Protein AF-0000000078877578 (afdb_homodimer)

Radius of gyration: 15.34 Å; Cα contacts (8 Å, |Δi|>4): 74; chains: 2; bounding box: 42×38×33 Å

Secondary structure (DSSP, 8-state):
---HHHHHHHHHHHHHH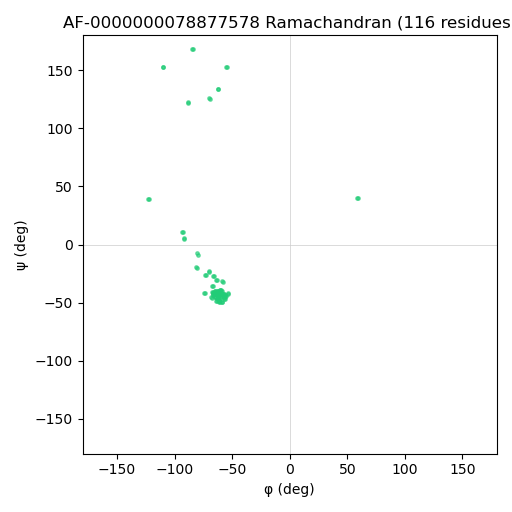HHHHHHHHHHHHTT--GGGGTT--HHHHHHHHHHHHHHHHHH-/---HHHHHHHHHHHHHHHHHHHHHHHHHHTT--GGGGTT--HHHHHHHHHHHHHHHHHH-

Structure (mmCIF, N/CA/C/O backbone):
data_AF-0000000078877578-model_v1
#
loop_
_entity.id
_entity.type
_entity.pdbx_description
1 polymer 'BHLH domain-containing protein'
#
loop_
_atom_site.group_PDB
_atom_site.id
_atom_site.type_symbol
_atom_site.label_atom_id
_atom_site.label_alt_id
_atom_site.label_comp_id
_atom_site.label_asym_id
_atom_site.label_entity_id
_atom_site.label_seq_id
_atom_site.pdbx_PDB_ins_code
_atom_site.Cartn_x
_atom_site.Cartn_y
_atom_site.Cartn_z
_atom_site.occupancy
_atom_site.B_iso_or_equiv
_atom_site.auth_seq_id
_atom_site.auth_comp_id
_atom_site.auth_asym_id
_atom_site.auth_atom_id
_atom_site.pdbx_PDB_model_num
ATOM 1 N N . GLN A 1 1 ? 16.422 16.375 15.914 1 72.44 1 GLN A N 1
ATOM 2 C CA . GLN A 1 1 ? 15.828 16 14.641 1 72.44 1 GLN A CA 1
ATOM 3 C C . GLN A 1 1 ? 16.188 14.578 14.25 1 72.44 1 GLN A C 1
ATOM 5 O O . GLN A 1 1 ? 17.328 14.141 14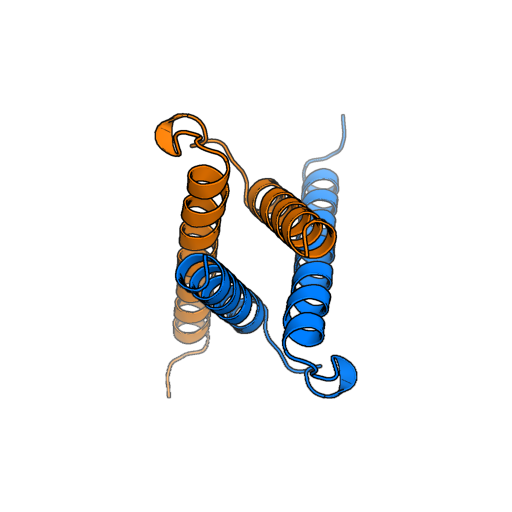.445 1 72.44 1 GLN A O 1
ATOM 10 N N . TRP A 1 2 ? 15.258 13.703 13.945 1 81.44 2 TRP A N 1
ATOM 11 C CA . TRP A 1 2 ? 15.617 12.32 13.633 1 81.44 2 TRP A CA 1
ATOM 12 C C . TRP A 1 2 ? 16.5 12.258 12.391 1 81.44 2 TRP A C 1
ATOM 14 O O . TRP A 1 2 ? 16.344 13.062 11.469 1 81.44 2 TRP A O 1
ATOM 24 N N . SER A 1 3 ? 17.531 11.492 12.516 1 92.5 3 SER A N 1
ATOM 25 C CA . SER A 1 3 ? 18.375 11.281 11.344 1 92.5 3 SER A CA 1
ATOM 26 C C . SER A 1 3 ? 17.562 10.75 10.164 1 92.5 3 SER A C 1
ATOM 28 O O . SER A 1 3 ? 16.516 10.148 10.352 1 92.5 3 SER A O 1
ATOM 30 N N . LYS A 1 4 ? 18 11.008 8.914 1 93.06 4 LYS A N 1
ATOM 31 C CA . LYS A 1 4 ? 17.312 10.594 7.691 1 93.06 4 LYS A CA 1
ATOM 32 C C . LYS A 1 4 ? 17.031 9.094 7.699 1 93.06 4 LYS A C 1
ATOM 34 O O . LYS A 1 4 ? 15.906 8.672 7.426 1 93.06 4 LYS A O 1
ATOM 39 N N . PRO A 1 5 ? 18 8.328 8.133 1 93.31 5 PRO A N 1
ATOM 40 C CA . PRO A 1 5 ? 17.766 6.883 8.164 1 93.31 5 PRO A CA 1
ATOM 41 C C . PRO A 1 5 ? 16.672 6.48 9.141 1 93.31 5 PRO A C 1
ATOM 43 O O . PRO A 1 5 ? 15.891 5.566 8.859 1 93.31 5 PRO A O 1
ATOM 46 N N . VAL A 1 6 ? 16.609 7.066 10.25 1 94.31 6 VAL A N 1
ATOM 47 C CA . VAL A 1 6 ? 15.617 6.754 11.281 1 94.31 6 VAL A CA 1
ATOM 48 C C . VAL A 1 6 ? 14.227 7.145 10.789 1 94.31 6 VAL A C 1
ATOM 50 O O . VAL A 1 6 ? 13.258 6.402 10.992 1 94.31 6 VAL A O 1
ATOM 53 N N . MET A 1 7 ? 14.047 8.234 10.156 1 93.88 7 MET A N 1
ATOM 54 C CA . MET A 1 7 ? 12.766 8.688 9.617 1 93.88 7 MET A CA 1
ATOM 55 C C . MET A 1 7 ? 12.25 7.719 8.562 1 93.88 7 MET A C 1
ATOM 57 O O . MET A 1 7 ? 11.047 7.426 8.516 1 93.88 7 MET A O 1
ATOM 61 N N . GLU A 1 8 ? 13.164 7.328 7.754 1 94.62 8 GLU A N 1
ATOM 62 C CA . GLU A 1 8 ? 12.789 6.375 6.711 1 94.62 8 GLU A CA 1
ATOM 63 C C . GLU A 1 8 ? 12.312 5.055 7.312 1 94.62 8 GLU A C 1
ATOM 65 O O . GLU A 1 8 ? 11.383 4.434 6.801 1 94.62 8 GLU A O 1
ATOM 70 N N . LYS A 1 9 ? 13.078 4.684 8.344 1 95.56 9 LYS A N 1
ATOM 71 C CA . LYS A 1 9 ? 12.664 3.463 9.031 1 95.56 9 LYS A CA 1
ATOM 72 C C . LYS A 1 9 ? 11.25 3.6 9.586 1 95.56 9 LYS A C 1
ATOM 74 O O . LYS A 1 9 ? 10.445 2.674 9.477 1 95.56 9 LYS A O 1
ATOM 79 N N . ARG A 1 10 ? 10.938 4.637 10.125 1 95.62 10 ARG A N 1
ATOM 80 C CA . ARG A 1 10 ? 9.602 4.879 10.672 1 95.62 10 ARG A CA 1
ATOM 81 C C . ARG A 1 10 ? 8.555 4.898 9.562 1 95.62 10 ARG A C 1
ATOM 83 O O . ARG A 1 10 ? 7.445 4.395 9.742 1 95.62 10 ARG A O 1
ATOM 90 N N . ARG A 1 11 ? 8.859 5.559 8.539 1 96 11 ARG A N 1
ATOM 91 C CA . ARG A 1 11 ? 7.941 5.578 7.406 1 96 11 ARG A CA 1
ATOM 92 C C . ARG A 1 11 ? 7.652 4.168 6.906 1 96 11 ARG A C 1
ATOM 94 O O . ARG A 1 11 ? 6.5 3.824 6.641 1 96 11 ARG A O 1
ATOM 101 N N . ARG A 1 12 ? 8.695 3.367 6.742 1 96.81 12 ARG A N 1
ATOM 102 C CA . ARG A 1 12 ? 8.555 1.985 6.289 1 96.81 12 ARG A CA 1
ATOM 103 C C . ARG A 1 12 ? 7.684 1.182 7.246 1 96.81 12 ARG A C 1
ATOM 105 O O . ARG A 1 12 ? 6.891 0.341 6.816 1 96.81 12 ARG A O 1
ATOM 112 N N . GLU A 1 13 ? 7.879 1.444 8.5 1 97.5 13 GLU A N 1
ATOM 113 C CA . GLU A 1 13 ? 7.066 0.768 9.5 1 97.5 13 GLU A CA 1
ATOM 114 C C . GLU A 1 13 ? 5.59 1.13 9.352 1 97.5 13 GLU A C 1
ATOM 116 O O . GLU A 1 13 ? 4.719 0.264 9.461 1 97.5 13 GLU A O 1
ATOM 121 N N . ARG A 1 14 ? 5.359 2.387 9.203 1 97.19 14 ARG A N 1
ATOM 122 C CA . ARG A 1 14 ? 3.99 2.84 8.984 1 97.19 14 ARG A CA 1
ATOM 123 C C . ARG A 1 14 ? 3.383 2.158 7.758 1 97.19 14 ARG A C 1
ATOM 125 O O . ARG A 1 14 ? 2.246 1.683 7.809 1 97.19 14 ARG A O 1
ATOM 132 N N . ILE A 1 15 ? 4.062 2.072 6.711 1 98 15 ILE A N 1
ATOM 133 C CA . ILE A 1 15 ? 3.623 1.452 5.469 1 98 15 ILE A CA 1
ATOM 134 C C . ILE A 1 15 ? 3.33 -0.028 5.703 1 98 15 ILE A C 1
ATOM 136 O O . ILE A 1 15 ? 2.264 -0.524 5.332 1 98 15 ILE A O 1
ATOM 140 N N . ASN A 1 16 ? 4.301 -0.652 6.367 1 96.94 16 ASN A N 1
ATOM 141 C CA . ASN A 1 16 ? 4.156 -2.082 6.617 1 96.94 16 ASN A CA 1
ATOM 142 C C . ASN A 1 16 ? 2.955 -2.377 7.512 1 96.94 16 ASN A C 1
ATOM 144 O O . ASN A 1 16 ? 2.221 -3.338 7.273 1 96.94 16 ASN A O 1
ATOM 148 N N . ARG A 1 17 ? 2.795 -1.63 8.477 1 97.88 17 ARG A N 1
ATOM 149 C CA . ARG A 1 17 ? 1.658 -1.803 9.375 1 97.88 17 ARG A CA 1
ATOM 150 C C . ARG A 1 17 ? 0.34 -1.63 8.625 1 97.88 17 ARG A C 1
ATOM 152 O O . ARG A 1 17 ? -0.595 -2.41 8.812 1 97.88 17 ARG A O 1
ATOM 159 N N . SER A 1 18 ? 0.254 -0.64 7.883 1 98.62 18 SER A N 1
ATOM 160 C CA . SER A 1 18 ? -0.966 -0.369 7.133 1 98.62 18 SER A CA 1
ATOM 161 C C . SER A 1 18 ? -1.251 -1.476 6.121 1 98.62 18 SER A C 1
ATOM 163 O O . SER A 1 18 ? -2.404 -1.87 5.934 1 98.62 18 SER A O 1
ATOM 165 N N . LEU A 1 19 ? -0.246 -1.974 5.473 1 98.06 19 LEU A N 1
ATOM 166 C CA . LEU A 1 19 ? -0.408 -3.064 4.52 1 98.06 19 LEU A CA 1
ATOM 167 C C . LEU A 1 19 ? -0.934 -4.32 5.211 1 98.06 19 LEU A C 1
ATOM 169 O O . LEU A 1 19 ? -1.805 -5.008 4.676 1 98.06 19 LEU A O 1
ATOM 173 N N . GLU A 1 20 ? -0.382 -4.543 6.34 1 96.88 20 GLU A N 1
ATOM 174 C CA . GLU A 1 20 ? -0.841 -5.695 7.109 1 96.88 20 GLU A CA 1
ATOM 175 C C . GLU A 1 20 ? -2.305 -5.543 7.512 1 96.88 20 GLU A C 1
ATOM 177 O O . GLU A 1 20 ? -3.076 -6.5 7.441 1 96.88 20 GLU A O 1
ATOM 182 N N . GLU A 1 21 ? -2.633 -4.418 7.914 1 97.19 21 GLU A N 1
ATOM 183 C CA . GLU A 1 21 ? -4.016 -4.152 8.297 1 97.19 21 GLU A CA 1
ATOM 184 C C . GLU A 1 21 ? -4.957 -4.289 7.105 1 97.19 21 GLU A C 1
ATOM 186 O O . GLU A 1 21 ? -6.047 -4.855 7.227 1 97.19 21 GLU A O 1
ATOM 191 N N . LEU A 1 22 ? -4.57 -3.779 5.977 1 97.62 22 LEU A N 1
ATOM 192 C CA . LEU A 1 22 ? -5.375 -3.916 4.766 1 97.62 22 LEU A CA 1
ATOM 193 C C . LEU A 1 22 ? -5.605 -5.387 4.43 1 97.62 22 LEU A C 1
ATOM 195 O O . LEU A 1 22 ? -6.727 -5.785 4.102 1 97.62 22 LEU A O 1
ATOM 199 N N . LYS A 1 23 ? -4.535 -6.113 4.527 1 97.06 23 LYS A N 1
ATOM 200 C CA . LYS A 1 23 ? -4.613 -7.547 4.277 1 97.06 23 LYS A CA 1
ATOM 201 C C . LYS A 1 23 ? -5.656 -8.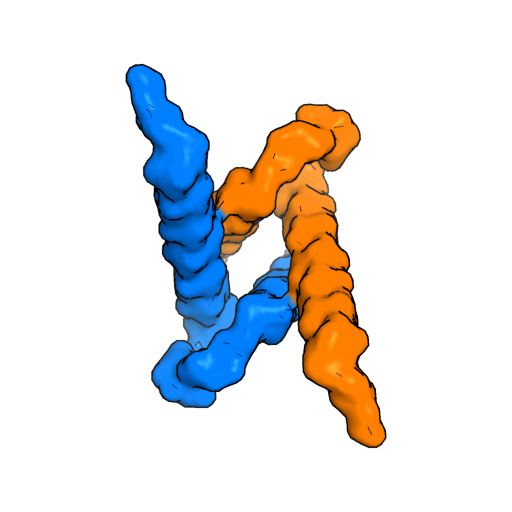211 5.172 1 97.06 23 LYS A C 1
ATOM 203 O O . LYS A 1 23 ? -6.496 -8.977 4.695 1 97.06 23 LYS A O 1
ATOM 208 N N . ARG A 1 24 ? -5.633 -7.848 6.363 1 95.5 24 ARG A N 1
ATOM 209 C CA . ARG A 1 24 ? -6.562 -8.422 7.328 1 95.5 24 ARG A CA 1
ATOM 210 C C . ARG A 1 24 ? -7.996 -8.008 7.023 1 95.5 24 ARG A C 1
ATOM 212 O O . ARG A 1 24 ? -8.906 -8.844 7.012 1 95.5 24 ARG A O 1
ATOM 219 N N . LEU A 1 25 ? -8.242 -6.789 6.75 1 95.31 25 LEU A N 1
ATOM 220 C CA . LEU A 1 25 ? -9.57 -6.238 6.52 1 95.31 25 LEU A CA 1
ATOM 221 C C . LEU A 1 25 ? -10.211 -6.852 5.277 1 95.31 25 LEU A C 1
ATOM 223 O O . LEU A 1 25 ? -11.383 -7.227 5.293 1 95.31 25 LEU A O 1
ATOM 227 N N . VAL A 1 26 ? -9.375 -6.965 4.262 1 95.62 26 VAL A N 1
ATOM 228 C CA . VAL A 1 26 ? -9.891 -7.426 2.979 1 95.62 26 VAL A CA 1
ATOM 229 C C . VAL A 1 26 ? -10.18 -8.922 3.045 1 95.62 26 VAL A C 1
ATOM 231 O O . VAL A 1 26 ? -11.219 -9.383 2.564 1 95.62 26 VAL A O 1
ATOM 234 N N . LEU A 1 27 ? -9.32 -9.617 3.639 1 95.31 27 LEU A N 1
ATOM 235 C CA . LEU A 1 27 ? -9.508 -11.055 3.746 1 95.31 27 LEU A CA 1
ATOM 236 C C . LEU A 1 27 ? -10.695 -11.383 4.645 1 95.31 27 LEU A C 1
ATOM 238 O O . LEU A 1 27 ? -11.484 -12.289 4.34 1 95.31 27 LEU A O 1
ATOM 242 N N . GLU A 1 28 ? -10.766 -10.617 5.711 1 93.31 28 GLU A N 1
ATOM 243 C CA . GLU A 1 28 ? -11.898 -10.805 6.613 1 93.31 28 GLU A CA 1
ATOM 244 C C . GLU A 1 28 ? -13.219 -10.531 5.898 1 93.31 28 GLU A C 1
ATOM 246 O O . GLU A 1 28 ? -14.188 -11.266 6.082 1 93.31 28 GLU A O 1
ATOM 251 N N . ALA A 1 29 ? -13.234 -9.516 5.145 1 91.38 29 ALA A N 1
ATOM 252 C CA . ALA A 1 29 ? -14.445 -9.141 4.422 1 91.38 29 ALA A CA 1
ATOM 253 C C . ALA A 1 29 ? -14.844 -10.227 3.424 1 91.38 29 ALA A C 1
ATOM 255 O O . ALA A 1 29 ? -16.031 -10.406 3.141 1 91.38 29 ALA A O 1
ATOM 256 N N . GLN A 1 30 ? -13.891 -10.906 2.92 1 91.19 30 GLN A N 1
ATOM 257 C CA . GLN A 1 30 ? -14.141 -11.953 1.934 1 91.19 30 GLN A CA 1
ATOM 258 C C . GLN A 1 30 ? -14.312 -13.312 2.604 1 91.19 30 GLN A C 1
ATOM 260 O O . GLN A 1 30 ? -14.375 -14.344 1.928 1 91.19 30 GLN A O 1
ATOM 265 N N . HIS A 1 31 ? -14.32 -13.328 3.889 1 92.62 31 HIS A N 1
ATOM 266 C CA . HIS A 1 31 ? -14.461 -14.547 4.676 1 92.62 31 HIS A CA 1
ATOM 267 C C . HIS A 1 31 ? -13.344 -15.539 4.359 1 92.62 31 HIS A C 1
ATOM 269 O O . HIS A 1 31 ? -13.594 -16.734 4.242 1 92.62 31 HIS A O 1
ATOM 275 N N . ARG A 1 32 ? -12.195 -14.93 4.211 1 91.19 32 ARG A N 1
ATOM 276 C CA . ARG A 1 32 ? -11.008 -15.734 3.961 1 91.19 32 ARG A CA 1
ATOM 277 C C . ARG A 1 32 ? -10.07 -15.711 5.16 1 91.19 32 ARG A C 1
ATOM 279 O O . ARG A 1 32 ? -10.023 -14.727 5.898 1 91.19 32 ARG A O 1
ATOM 286 N N . ASP A 1 33 ? -9.359 -16.781 5.199 1 90.69 33 ASP A N 1
ATOM 287 C CA . ASP A 1 33 ? -8.414 -16.906 6.301 1 90.69 33 ASP A CA 1
ATOM 288 C C . ASP A 1 33 ? -7.066 -16.281 5.938 1 90.69 33 ASP A C 1
ATOM 290 O O . ASP A 1 33 ? -6.414 -16.719 4.984 1 90.69 33 ASP A O 1
ATOM 294 N N . CYS A 1 34 ? -6.648 -15.312 6.727 1 89 34 CYS A N 1
ATOM 295 C CA . CYS A 1 34 ? -5.391 -14.609 6.508 1 89 34 CYS A CA 1
ATOM 296 C C . CYS A 1 34 ? -4.219 -15.586 6.508 1 89 34 CYS A C 1
ATOM 298 O O . CYS A 1 34 ? -3.234 -15.383 5.797 1 89 34 CYS A O 1
ATOM 300 N N . SER A 1 35 ? -4.332 -16.672 7.301 1 89.62 35 SER A N 1
ATOM 301 C CA . SER A 1 35 ? -3.264 -17.656 7.438 1 89.62 35 SER A CA 1
ATOM 302 C C . SER A 1 35 ? -3.016 -18.406 6.129 1 89.62 35 SER A C 1
ATOM 304 O O . SER A 1 35 ? -1.925 -18.922 5.902 1 89.62 35 SER A O 1
ATOM 306 N N . ARG A 1 36 ? -4.105 -18.484 5.309 1 89.25 36 ARG A N 1
ATOM 307 C CA . ARG A 1 36 ? -4.004 -19.156 4.016 1 89.25 36 ARG A CA 1
ATOM 308 C C . ARG A 1 36 ? -3.352 -18.234 2.982 1 89.25 36 ARG A C 1
ATOM 310 O O . ARG A 1 36 ? -2.934 -18.703 1.917 1 89.25 36 ARG A O 1
ATOM 317 N N . TYR A 1 37 ? -3.148 -16.984 3.309 1 90.06 37 TYR A N 1
ATOM 318 C CA . TYR A 1 37 ? -2.664 -15.984 2.363 1 90.06 37 TYR A CA 1
ATOM 319 C C . TYR A 1 37 ? -1.364 -15.352 2.852 1 90.06 37 TYR A C 1
ATOM 321 O O . TYR A 1 37 ? -1.151 -14.148 2.693 1 90.06 37 TYR A O 1
ATOM 329 N N . THR A 1 38 ? -0.543 -16.141 3.406 1 86.94 38 THR A N 1
ATOM 330 C CA . THR A 1 38 ? 0.723 -15.672 3.953 1 86.94 38 THR A CA 1
ATOM 331 C C . THR A 1 38 ? 1.677 -15.266 2.832 1 86.94 38 THR A C 1
ATOM 333 O O . THR A 1 38 ? 2.57 -14.445 3.041 1 86.94 38 THR A O 1
ATOM 336 N N . LYS A 1 39 ? 1.432 -15.828 1.674 1 92.25 39 LYS A N 1
ATOM 337 C CA . LYS A 1 39 ? 2.344 -15.594 0.558 1 92.25 39 LYS A CA 1
ATOM 338 C C . LYS A 1 39 ? 1.886 -14.406 -0.285 1 92.25 39 LYS A C 1
ATOM 340 O O . LYS A 1 39 ? 2.436 -14.156 -1.359 1 92.25 39 LYS A O 1
ATOM 345 N N . LEU A 1 40 ? 0.925 -13.68 0.213 1 93.19 40 LEU A N 1
ATOM 346 C CA . LEU A 1 40 ? 0.485 -12.508 -0.53 1 93.19 40 LEU A CA 1
ATOM 347 C C . LEU A 1 40 ? 1.549 -11.414 -0.5 1 93.19 40 LEU A C 1
ATOM 349 O O . LEU A 1 40 ? 2.047 -11.055 0.57 1 93.19 40 LEU A O 1
ATOM 353 N N . GLU A 1 41 ? 1.844 -11.047 -1.71 1 95.06 41 GLU A N 1
ATOM 354 C CA . GLU A 1 41 ? 2.807 -9.953 -1.825 1 95.06 41 GLU A CA 1
ATOM 355 C C . GLU A 1 41 ? 2.117 -8.594 -1.728 1 95.06 41 GLU A C 1
ATOM 357 O O . GLU A 1 41 ? 0.889 -8.516 -1.778 1 95.06 41 GLU A O 1
ATOM 362 N N . LYS A 1 42 ? 3.043 -7.551 -1.58 1 96.88 42 LYS A N 1
ATOM 363 C CA . LYS A 1 42 ? 2.508 -6.207 -1.404 1 96.88 42 LYS A CA 1
ATOM 364 C C . LYS A 1 42 ? 1.599 -5.82 -2.568 1 96.88 42 LYS A C 1
ATOM 366 O O . LYS A 1 42 ? 0.512 -5.277 -2.359 1 96.88 42 LYS A O 1
ATOM 371 N N . ALA A 1 43 ? 1.997 -6.129 -3.771 1 98 43 ALA A N 1
ATOM 372 C CA . ALA A 1 43 ? 1.202 -5.801 -4.953 1 98 43 ALA A CA 1
ATOM 373 C C . ALA A 1 43 ? -0.148 -6.512 -4.922 1 98 43 ALA A C 1
ATOM 375 O O . ALA A 1 43 ? -1.172 -5.93 -5.285 1 98 43 ALA A O 1
ATOM 376 N N . ASP A 1 44 ? -0.113 -7.707 -4.5 1 97.56 44 ASP A N 1
ATOM 377 C CA . ASP A 1 44 ? -1.348 -8.484 -4.422 1 97.56 44 ASP A CA 1
ATOM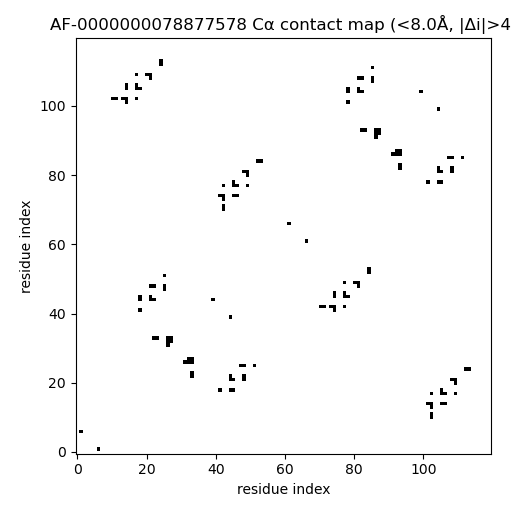 378 C C . ASP A 1 44 ? -2.322 -7.863 -3.424 1 97.56 44 ASP A C 1
ATOM 380 O O . ASP A 1 44 ? -3.514 -7.73 -3.713 1 97.56 44 ASP A O 1
ATOM 384 N N . ILE A 1 45 ? -1.867 -7.539 -2.254 1 97.69 45 ILE A N 1
ATOM 385 C CA . ILE A 1 45 ? -2.686 -6.953 -1.197 1 97.69 45 ILE A CA 1
ATOM 386 C C . ILE A 1 45 ? -3.324 -5.656 -1.697 1 97.69 45 ILE A C 1
ATOM 388 O O . ILE A 1 45 ? -4.523 -5.434 -1.504 1 97.69 45 ILE A O 1
ATOM 392 N N . LEU A 1 46 ? -2.535 -4.922 -2.328 1 98.44 46 LEU A N 1
ATOM 393 C CA . LEU A 1 46 ? -3.016 -3.643 -2.836 1 98.44 46 LEU A CA 1
ATOM 394 C C . LEU A 1 46 ? -4.066 -3.848 -3.92 1 98.44 46 LEU A C 1
ATOM 396 O O . LEU A 1 46 ? -5.098 -3.172 -3.928 1 98.44 46 LEU A O 1
ATOM 400 N N . GLU A 1 47 ? -3.797 -4.758 -4.785 1 98.06 47 GLU A N 1
ATOM 401 C CA . GLU A 1 47 ? -4.742 -5.051 -5.855 1 98.06 47 GLU A CA 1
ATOM 402 C C . GLU A 1 47 ? -6.051 -5.605 -5.301 1 98.06 47 GLU A C 1
ATOM 404 O O . GLU A 1 47 ? -7.133 -5.25 -5.777 1 98.06 47 GLU A O 1
ATOM 409 N N . MET A 1 48 ? -5.977 -6.469 -4.363 1 96.94 48 MET A N 1
ATOM 410 C CA . MET A 1 48 ? -7.164 -7.016 -3.713 1 96.94 48 MET A CA 1
ATOM 411 C C . MET A 1 48 ? -7.965 -5.914 -3.023 1 96.94 48 MET A C 1
ATOM 413 O O . MET A 1 48 ? -9.195 -5.922 -3.051 1 96.94 48 MET A O 1
ATOM 417 N N . THR A 1 49 ? -7.258 -4.973 -2.361 1 98 49 THR A N 1
ATOM 418 C CA . THR A 1 49 ? -7.91 -3.869 -1.667 1 98 49 THR A CA 1
ATOM 419 C C . THR A 1 49 ? -8.68 -2.988 -2.648 1 98 49 THR A C 1
ATOM 421 O O . THR A 1 49 ? -9.812 -2.598 -2.383 1 98 49 THR A O 1
ATOM 424 N N . VAL A 1 50 ? -8.031 -2.707 -3.754 1 98.06 50 VAL A N 1
ATOM 425 C CA . VAL A 1 50 ? -8.68 -1.923 -4.801 1 98.06 50 VAL A CA 1
ATOM 426 C C . VAL A 1 50 ? -9.953 -2.631 -5.262 1 98.06 50 VAL A C 1
ATOM 428 O O . VAL A 1 50 ? -11.016 -2.014 -5.355 1 98.06 50 VAL A O 1
ATOM 431 N N . LYS A 1 51 ? -9.812 -3.904 -5.559 1 96.81 51 LYS A N 1
ATOM 432 C CA . LYS A 1 51 ? -10.961 -4.688 -6.02 1 96.81 51 LYS A CA 1
ATOM 433 C C . LYS A 1 51 ? -12.086 -4.672 -4.988 1 96.81 51 LYS A C 1
ATOM 435 O O . LYS A 1 51 ? -13.258 -4.516 -5.344 1 96.81 51 LYS A O 1
ATOM 440 N N . HIS A 1 52 ? -11.695 -4.828 -3.82 1 96.38 52 HIS A N 1
ATOM 441 C CA . HIS A 1 52 ? -12.672 -4.84 -2.744 1 96.38 52 HIS A CA 1
ATOM 442 C C . HIS A 1 52 ? -13.43 -3.518 -2.672 1 96.38 52 HIS A C 1
ATOM 444 O O . HIS A 1 52 ? -14.664 -3.506 -2.576 1 96.38 52 HIS A O 1
ATOM 450 N N . LEU A 1 53 ? -12.719 -2.438 -2.674 1 95.62 53 LEU A N 1
ATOM 451 C CA . LEU A 1 53 ? -13.32 -1.11 -2.586 1 95.62 53 LEU A CA 1
ATOM 452 C C . LEU A 1 53 ? -14.25 -0.855 -3.766 1 95.62 53 LEU A C 1
ATOM 454 O O . LEU A 1 53 ? -15.312 -0.255 -3.602 1 95.62 53 LEU A O 1
ATOM 458 N N . ARG A 1 54 ? -13.797 -1.332 -4.914 1 94.38 54 ARG A N 1
ATOM 459 C CA . ARG A 1 54 ? -14.641 -1.18 -6.098 1 94.38 54 ARG A CA 1
ATOM 460 C C . ARG A 1 54 ? -15.938 -1.963 -5.949 1 94.38 54 ARG A C 1
ATOM 462 O O . ARG A 1 54 ? -17 -1.489 -6.348 1 94.38 54 ARG A O 1
ATOM 469 N N . THR A 1 55 ? -15.812 -3.107 -5.43 1 93.12 55 THR A N 1
ATOM 470 C CA . THR A 1 55 ? -16.984 -3.939 -5.203 1 93.12 55 THR A CA 1
ATOM 471 C C . THR A 1 55 ? -17.953 -3.266 -4.23 1 93.12 55 THR A C 1
ATOM 473 O O . THR A 1 55 ? -19.156 -3.275 -4.441 1 93.12 55 THR A O 1
ATOM 476 N N . LEU A 1 56 ? -17.391 -2.723 -3.146 1 90.62 56 LEU A N 1
ATOM 477 C CA . LEU A 1 56 ? -18.203 -2.027 -2.16 1 90.62 56 LEU A CA 1
ATOM 478 C C . LEU A 1 56 ? -18.922 -0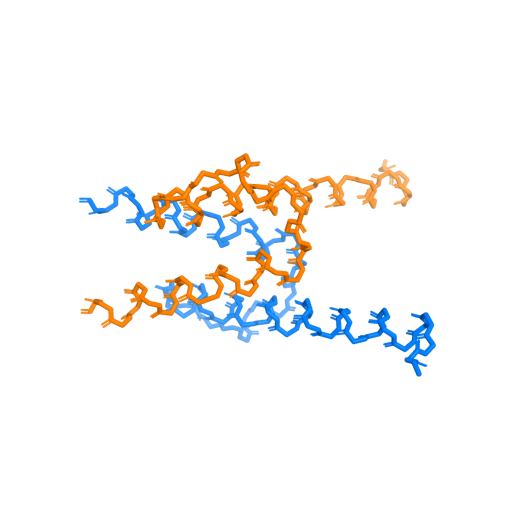.838 -2.789 1 90.62 56 LEU A C 1
ATOM 480 O O . LEU A 1 56 ? -20.078 -0.56 -2.459 1 90.62 56 LEU A O 1
ATOM 484 N N . GLN A 1 57 ? -18.266 -0.115 -3.641 1 88.12 57 GLN A N 1
ATOM 485 C CA . GLN A 1 57 ? -18.828 1.065 -4.293 1 88.12 57 GLN A CA 1
ATOM 486 C C . GLN A 1 57 ? -19.953 0.688 -5.242 1 88.12 57 GLN A C 1
ATOM 488 O O . GLN A 1 57 ? -20.922 1.44 -5.395 1 88.12 57 GLN A O 1
ATOM 493 N N . SER A 1 58 ? -19.781 -0.465 -5.875 1 89.56 58 SER A N 1
ATOM 494 C CA . SER A 1 58 ? -20.797 -0.917 -6.828 1 89.56 58 SER A CA 1
ATOM 495 C C . SER A 1 58 ? -22.047 -1.398 -6.113 1 89.56 58 SER A C 1
ATOM 497 O O . SER A 1 58 ? -23.141 -1.428 -6.707 1 89.56 58 SER A O 1
ATOM 499 N N . GLN A 1 59 ? -21.938 -1.845 -4.887 1 83 59 GLN A N 1
ATOM 500 C CA . GLN A 1 59 ? -23.047 -2.334 -4.094 1 83 59 GLN A CA 1
ATOM 501 C C . GLN A 1 59 ? -23.828 -1.178 -3.469 1 83 59 GLN A C 1
ATOM 503 O O . GLN A 1 59 ? -24.984 -1.335 -3.094 1 83 59 GLN A O 1
ATOM 508 N N . GLN A 1 60 ? -23.219 -0.059 -3.375 1 67.5 60 GLN A N 1
ATOM 509 C CA . GLN A 1 60 ? -23.969 1.098 -2.881 1 67.5 60 GLN A CA 1
ATOM 510 C C . GLN A 1 60 ? -24.844 1.695 -3.977 1 67.5 60 GLN A C 1
ATOM 512 O O . GLN A 1 60 ? -25.984 2.1 -3.715 1 67.5 60 GLN A O 1
ATOM 517 N N . GLN B 1 1 ? 12.875 -15.664 -19.766 1 72.69 1 GLN B N 1
ATOM 518 C CA . GLN B 1 1 ? 12.586 -15.32 -18.375 1 72.69 1 GLN B CA 1
ATOM 519 C C . GLN B 1 1 ? 12.977 -13.875 -18.078 1 72.69 1 GLN B C 1
ATOM 521 O O . GLN B 1 1 ? 14.023 -13.398 -18.531 1 72.69 1 GLN B O 1
ATOM 526 N N . TRP B 1 2 ? 12.102 -13.016 -17.562 1 81.19 2 TRP B N 1
ATOM 527 C CA . TRP B 1 2 ? 12.477 -11.625 -17.344 1 81.19 2 TRP B CA 1
ATOM 528 C C . TRP B 1 2 ? 13.617 -11.516 -16.344 1 81.19 2 TRP B C 1
ATOM 530 O O . TRP B 1 2 ? 13.711 -12.32 -15.414 1 81.19 2 TRP B O 1
ATOM 540 N N . SER B 1 3 ? 14.57 -10.734 -16.688 1 92.56 3 SER B N 1
ATOM 541 C CA . SER B 1 3 ? 15.656 -10.477 -15.742 1 92.56 3 SER B CA 1
ATOM 542 C C . SER B 1 3 ? 15.125 -9.977 -14.406 1 92.56 3 SER B C 1
ATOM 544 O O . SER B 1 3 ? 14.023 -9.43 -14.336 1 92.56 3 SER B O 1
ATOM 546 N N . LYS B 1 4 ? 15.852 -10.211 -13.305 1 93.06 4 LYS B N 1
ATOM 547 C CA . LYS B 1 4 ? 15.453 -9.82 -11.953 1 93.06 4 LYS B CA 1
ATOM 548 C C . LYS B 1 4 ? 15.117 -8.328 -11.883 1 93.06 4 LYS B C 1
ATOM 550 O O . LYS B 1 4 ? 14.07 -7.949 -11.352 1 93.06 4 LYS B O 1
ATOM 555 N N . PRO B 1 5 ? 15.922 -7.531 -12.531 1 93.31 5 PRO B N 1
ATOM 556 C CA . PRO B 1 5 ? 15.633 -6.098 -12.5 1 93.31 5 PRO B CA 1
ATOM 557 C C . PRO B 1 5 ? 14.32 -5.746 -13.195 1 93.31 5 PRO B C 1
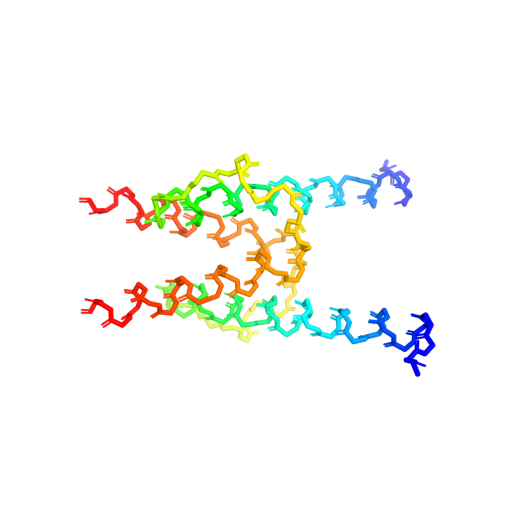ATOM 559 O O . PRO B 1 5 ? 13.594 -4.863 -12.742 1 93.31 5 PRO B O 1
ATOM 562 N N . VAL B 1 6 ? 14.039 -6.344 -14.258 1 94.25 6 VAL B N 1
ATOM 563 C CA . VAL B 1 6 ? 12.828 -6.078 -15.023 1 94.25 6 VAL B CA 1
ATOM 564 C C . VAL B 1 6 ? 11.602 -6.523 -14.234 1 94.25 6 VAL B C 1
ATOM 566 O O . VAL B 1 6 ? 10.586 -5.824 -14.203 1 94.25 6 VAL B O 1
ATOM 569 N N . MET B 1 7 ? 11.617 -7.617 -13.586 1 93.75 7 MET B N 1
ATOM 570 C CA . MET B 1 7 ? 10.516 -8.1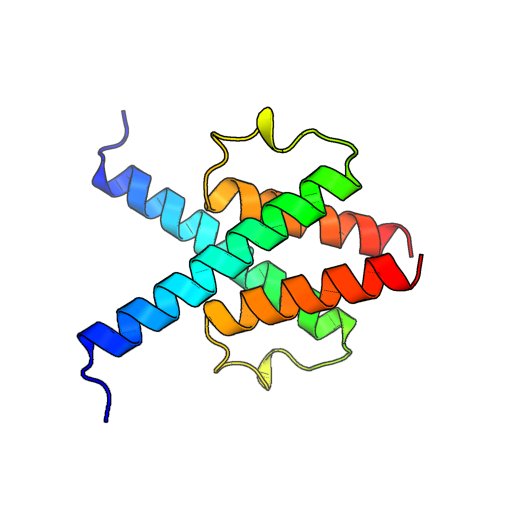25 -12.766 1 93.75 7 MET B CA 1
ATOM 571 C C . MET B 1 7 ? 10.211 -7.176 -11.617 1 93.75 7 MET B C 1
ATOM 573 O O . MET B 1 7 ? 9.047 -6.93 -11.297 1 93.75 7 MET B O 1
ATOM 577 N N . GLU B 1 8 ? 11.273 -6.738 -11.031 1 94.56 8 GLU B N 1
ATOM 578 C CA . GLU B 1 8 ? 11.109 -5.801 -9.922 1 94.56 8 GLU B CA 1
ATOM 579 C C . GLU B 1 8 ? 10.453 -4.504 -10.391 1 94.56 8 GLU B C 1
ATOM 581 O O . GLU B 1 8 ? 9.633 -3.924 -9.68 1 94.56 8 GLU B O 1
ATOM 586 N N . LYS B 1 9 ? 10.938 -4.109 -11.57 1 95.56 9 LYS B N 1
ATOM 587 C CA . LYS B 1 9 ? 10.32 -2.912 -12.133 1 95.56 9 LYS B CA 1
ATOM 588 C C . LYS B 1 9 ? 8.82 -3.113 -12.352 1 95.56 9 LYS B C 1
ATOM 590 O O . LYS B 1 9 ? 8.023 -2.221 -12.055 1 95.56 9 LYS B O 1
ATOM 595 N N . ARG B 1 10 ? 8.438 -4.156 -12.812 1 95.56 10 ARG B N 1
ATOM 596 C CA . ARG B 1 10 ? 7.031 -4.457 -13.039 1 95.56 10 ARG B CA 1
ATOM 597 C C . ARG B 1 10 ? 6.266 -4.516 -11.719 1 95.56 10 ARG B C 1
ATOM 599 O O . ARG B 1 10 ? 5.125 -4.062 -11.633 1 95.56 10 ARG B O 1
ATOM 606 N N . ARG B 1 11 ? 6.812 -5.156 -10.805 1 96.06 11 ARG B N 1
ATOM 607 C CA . ARG B 1 11 ? 6.188 -5.219 -9.484 1 96.06 11 ARG B CA 1
ATOM 608 C C . ARG B 1 11 ? 5.961 -3.818 -8.922 1 96.06 11 ARG B C 1
ATOM 610 O O . ARG B 1 11 ? 4.891 -3.525 -8.391 1 96.06 11 ARG B O 1
ATOM 617 N N . ARG B 1 12 ? 6.98 -2.975 -9 1 96.75 12 ARG B N 1
ATOM 618 C CA . ARG B 1 12 ? 6.891 -1.601 -8.523 1 96.75 12 ARG B CA 1
ATOM 619 C C . ARG B 1 12 ? 5.785 -0.837 -9.242 1 96.75 12 ARG B C 1
ATOM 621 O O . ARG B 1 12 ? 5.078 -0.03 -8.633 1 96.75 12 ARG B O 1
ATOM 628 N N . GLU B 1 13 ? 5.703 -1.096 -10.5 1 97.5 13 GLU B N 1
ATOM 629 C CA . GLU B 1 13 ? 4.648 -0.457 -11.281 1 97.5 13 GLU B CA 1
ATOM 630 C C . GLU B 1 13 ? 3.264 -0.883 -10.797 1 97.5 13 GLU B C 1
ATOM 632 O O . GLU B 1 13 ? 2.355 -0.057 -10.695 1 97.5 13 GLU B O 1
ATOM 637 N N . ARG B 1 14 ? 3.125 -2.154 -10.617 1 97.19 14 ARG B N 1
ATOM 638 C CA . ARG B 1 14 ? 1.868 -2.666 -10.086 1 97.19 14 ARG B CA 1
ATOM 639 C C . ARG B 1 14 ? 1.53 -2.008 -8.75 1 97.19 14 ARG B C 1
ATOM 641 O O . ARG B 1 14 ? 0.395 -1.579 -8.531 1 97.19 14 ARG B O 1
ATOM 648 N N . ILE B 1 15 ? 2.426 -1.889 -7.887 1 98 15 ILE B N 1
ATOM 649 C CA . ILE B 1 15 ? 2.264 -1.283 -6.57 1 98 15 ILE B CA 1
ATOM 650 C C . ILE B 1 15 ? 1.862 0.182 -6.723 1 98 15 ILE B C 1
ATOM 652 O O . ILE B 1 15 ? 0.893 0.633 -6.105 1 98 15 ILE B O 1
ATOM 656 N N . ASN B 1 16 ? 2.625 0.848 -7.59 1 96.94 16 ASN B N 1
ATOM 657 C CA . ASN B 1 16 ? 2.363 2.27 -7.789 1 96.94 16 ASN B CA 1
ATOM 658 C C . ASN B 1 16 ? 0.977 2.508 -8.375 1 96.94 16 ASN B C 1
ATOM 660 O O . ASN B 1 16 ? 0.276 3.436 -7.969 1 96.94 16 ASN B O 1
ATOM 664 N N . ARG B 1 17 ? 0.635 1.747 -9.281 1 97.88 17 ARG B N 1
ATOM 665 C CA . ARG B 1 17 ? -0.687 1.864 -9.891 1 97.88 17 ARG B CA 1
ATOM 666 C C . ARG B 1 17 ? -1.785 1.635 -8.859 1 97.88 17 ARG B C 1
ATOM 668 O O . ARG B 1 17 ? -2.771 2.373 -8.82 1 97.88 17 ARG B O 1
ATOM 675 N N . SER B 1 18 ? -1.656 0.647 -8.133 1 98.62 18 SER B N 1
ATOM 676 C CA . SER B 1 18 ? -2.654 0.326 -7.117 1 98.62 18 SER B CA 1
ATOM 677 C C . SER B 1 18 ? -2.748 1.427 -6.066 1 98.62 18 SER B C 1
ATOM 679 O O . SER B 1 18 ? -3.844 1.77 -5.617 1 98.62 18 SER B O 1
ATOM 681 N N . LEU B 1 19 ? -1.641 1.971 -5.664 1 98.06 19 LEU B N 1
ATOM 682 C CA . LEU B 1 19 ? -1.625 3.059 -4.691 1 98.06 19 LEU B CA 1
ATOM 683 C C . LEU B 1 19 ? -2.355 4.281 -5.234 1 98.06 19 LEU B C 1
ATOM 685 O O . LEU B 1 19 ? -3.109 4.934 -4.512 1 98.06 19 LEU B O 1
ATOM 689 N N . GLU B 1 20 ? -2.086 4.523 -6.461 1 96.94 20 GLU B N 1
ATOM 690 C CA . GLU B 1 20 ? -2.762 5.648 -7.102 1 96.94 20 GLU B CA 1
ATOM 691 C C . GLU B 1 20 ? -4.273 5.426 -7.152 1 96.94 20 GLU B C 1
ATOM 693 O O . GLU B 1 20 ? -5.047 6.348 -6.902 1 96.9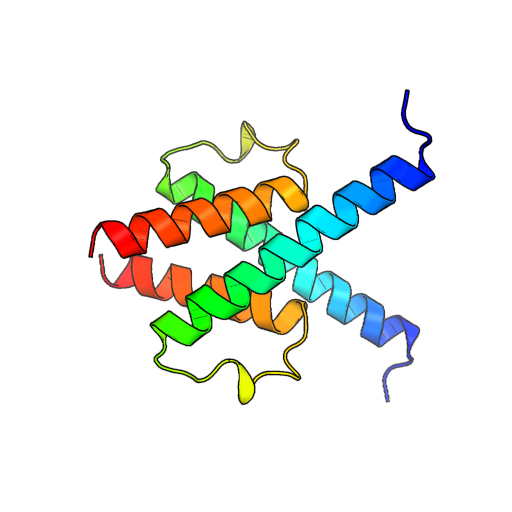4 20 GLU B O 1
ATOM 698 N N . GLU B 1 21 ? -4.633 4.293 -7.461 1 97.19 21 GLU B N 1
ATOM 699 C CA . GLU B 1 21 ? -6.055 3.965 -7.52 1 97.19 21 GLU B CA 1
ATOM 700 C C . GLU B 1 21 ? -6.699 4.066 -6.137 1 97.19 21 GLU B C 1
ATOM 702 O O . GLU B 1 21 ? -7.812 4.578 -6.004 1 97.19 21 GLU B O 1
ATOM 707 N N . LEU B 1 22 ? -6.035 3.582 -5.141 1 97.62 22 LEU B N 1
ATOM 708 C CA . LEU B 1 22 ? -6.543 3.689 -3.777 1 97.62 22 LEU B CA 1
ATOM 709 C C . LEU B 1 22 ? -6.754 5.148 -3.389 1 97.62 22 LEU B C 1
ATOM 711 O O . LEU B 1 22 ? -7.785 5.5 -2.811 1 97.62 22 LEU B O 1
ATOM 715 N N . LYS B 1 23 ? -5.773 5.918 -3.727 1 97.12 23 LYS B N 1
ATOM 716 C CA . LYS B 1 23 ? -5.852 7.348 -3.455 1 97.12 23 LYS B CA 1
ATOM 717 C C . LYS B 1 23 ? -7.102 7.957 -4.082 1 97.12 23 LYS B C 1
ATOM 719 O O . LYS B 1 23 ? -7.844 8.688 -3.418 1 97.12 23 LYS B O 1
ATOM 724 N N . ARG B 1 24 ? -7.344 7.578 -5.238 1 95.5 24 ARG B N 1
ATOM 725 C CA . ARG B 1 24 ? -8.492 8.109 -5.961 1 95.5 24 ARG B CA 1
ATOM 726 C C . ARG B 1 24 ? -9.805 7.633 -5.336 1 95.5 24 ARG B C 1
ATOM 728 O O . ARG B 1 24 ? -10.719 8.43 -5.109 1 95.5 24 ARG B O 1
ATOM 735 N N . LEU B 1 25 ? -9.93 6.414 -5.02 1 95.31 25 LEU B N 1
ATOM 736 C CA . LEU B 1 25 ? -11.148 5.809 -4.492 1 95.31 25 LEU B CA 1
ATOM 737 C C . LEU B 1 25 ? -11.5 6.398 -3.129 1 95.31 25 LEU B C 1
ATOM 739 O O . LEU B 1 25 ? -12.664 6.719 -2.871 1 95.31 25 LEU B O 1
ATOM 743 N N . VAL B 1 26 ? -10.461 6.562 -2.34 1 95.69 26 VAL B N 1
ATOM 744 C CA . VAL B 1 26 ? -10.688 7.004 -0.967 1 95.69 26 VAL B CA 1
ATOM 745 C C . VAL B 1 26 ? -11.047 8.484 -0.953 1 95.69 26 VAL B C 1
ATOM 747 O O . VAL B 1 26 ? -11.961 8.898 -0.24 1 95.69 26 VAL B O 1
ATOM 750 N N . LEU B 1 27 ? -10.375 9.219 -1.723 1 95.38 27 LEU B N 1
ATOM 751 C CA . LEU B 1 27 ? -10.648 10.648 -1.772 1 95.38 27 LEU B CA 1
ATOM 752 C C . LEU B 1 27 ? -12.023 10.922 -2.365 1 95.38 27 LEU B C 1
ATOM 754 O O . LEU B 1 27 ? -12.758 11.789 -1.879 1 95.38 27 LEU B O 1
ATOM 758 N N . GLU B 1 28 ? -12.305 10.156 -3.404 1 93.31 28 GLU B N 1
ATOM 759 C CA . GLU B 1 28 ? -13.625 10.281 -4.016 1 93.31 28 GLU B CA 1
ATOM 760 C C . GLU B 1 28 ? -14.734 9.953 -3.02 1 93.31 28 GLU B C 1
ATOM 762 O O . GLU B 1 28 ? -15.75 10.648 -2.965 1 93.31 28 GLU B O 1
ATOM 767 N N . ALA B 1 29 ? -14.516 8.945 -2.283 1 91.44 29 ALA B N 1
ATOM 768 C CA . ALA B 1 29 ? -15.516 8.516 -1.302 1 91.44 29 ALA B CA 1
ATOM 769 C C . ALA B 1 29 ? -15.719 9.586 -0.23 1 91.44 29 ALA B C 1
ATOM 771 O O . ALA B 1 29 ? -16.812 9.711 0.323 1 91.44 29 ALA B O 1
ATOM 772 N N . GLN B 1 30 ? -14.711 10.305 0.05 1 91.25 30 GLN B N 1
ATOM 773 C CA . GLN B 1 30 ? -14.766 11.344 1.077 1 91.25 30 GLN B CA 1
ATOM 774 C C . GLN B 1 30 ? -15.148 12.695 0.475 1 91.25 30 GLN B C 1
ATOM 776 O O . GLN B 1 30 ? -15.102 13.719 1.16 1 91.25 30 GLN B O 1
ATOM 781 N N . HIS B 1 31 ? -15.453 12.688 -0.771 1 92.69 31 HIS B N 1
ATOM 782 C CA . HIS B 1 31 ? -15.82 13.906 -1.493 1 92.69 31 HIS B CA 1
ATOM 783 C C . HIS B 1 31 ? -14.703 14.938 -1.434 1 92.69 31 HIS B C 1
ATOM 785 O O . HIS B 1 31 ? -14.969 16.125 -1.263 1 92.69 31 HIS B O 1
ATOM 791 N N . ARG B 1 32 ? -13.531 14.391 -1.561 1 91.12 32 ARG B N 1
ATOM 792 C CA . ARG B 1 32 ? -12.352 15.25 -1.586 1 91.12 32 ARG B CA 1
ATOM 793 C C . ARG B 1 32 ? -11.719 15.273 -2.975 1 91.12 32 ARG B C 1
ATOM 795 O O . ARG B 1 32 ? -11.812 14.289 -3.717 1 91.12 32 ARG B O 1
ATOM 802 N N . ASP B 1 33 ? -11.094 16.391 -3.146 1 90.75 33 ASP B N 1
ATOM 803 C CA . ASP B 1 33 ? -10.438 16.547 -4.441 1 90.75 33 ASP B CA 1
ATOM 804 C C . ASP B 1 33 ? -9.023 15.984 -4.418 1 90.75 33 ASP B C 1
ATOM 806 O O . ASP B 1 33 ? -8.18 16.438 -3.639 1 90.75 33 ASP B O 1
ATOM 810 N N . CYS B 1 34 ? -8.766 15.039 -5.309 1 89.12 34 CYS B N 1
ATOM 811 C CA . CYS B 1 34 ? -7.457 14.398 -5.402 1 89.12 34 CYS B CA 1
ATOM 812 C C . CYS B 1 34 ? -6.363 15.422 -5.672 1 89.12 34 CYS B C 1
ATOM 814 O O . CYS B 1 34 ? -5.23 15.266 -5.211 1 89.12 34 CYS B O 1
ATOM 816 N N . SER B 1 35 ? -6.699 16.516 -6.391 1 89.69 35 SER B N 1
ATOM 817 C CA . SER B 1 35 ? -5.742 17.547 -6.77 1 89.69 35 SER B CA 1
ATOM 818 C C . SER B 1 35 ? -5.219 18.297 -5.547 1 89.69 35 SER B C 1
ATOM 820 O O . SER B 1 35 ? -4.137 18.875 -5.582 1 89.69 35 SER B O 1
ATOM 822 N N . ARG B 1 36 ? -6.086 18.312 -4.488 1 89.31 36 ARG B N 1
ATOM 823 C CA . ARG B 1 36 ? -5.703 18.984 -3.248 1 89.31 36 ARG B CA 1
ATOM 824 C C . ARG B 1 36 ? -4.793 18.094 -2.404 1 89.31 36 ARG B C 1
ATOM 826 O O . ARG B 1 36 ? -4.156 18.578 -1.46 1 89.31 36 ARG B O 1
ATOM 833 N N . TYR B 1 37 ? -4.594 16.844 -2.789 1 90 37 TYR B N 1
ATOM 834 C CA . TYR B 1 37 ? -3.859 15.859 -1.997 1 90 37 TYR B CA 1
ATOM 835 C C . TYR B 1 37 ? -2.688 15.289 -2.787 1 90 37 TYR B C 1
ATOM 837 O O . TYR B 1 37 ? -2.389 14.102 -2.691 1 90 37 TYR B O 1
ATOM 845 N N . THR B 1 38 ? -2.068 16.125 -3.504 1 86.56 38 THR B N 1
ATOM 846 C CA . THR B 1 38 ? -0.946 15.703 -4.336 1 86.56 38 THR B CA 1
ATOM 847 C C . THR B 1 38 ? 0.261 15.344 -3.477 1 86.56 38 THR B C 1
ATOM 849 O O . THR B 1 38 ? 1.118 14.562 -3.896 1 86.56 38 THR B O 1
ATOM 852 N N . LYS B 1 39 ? 0.277 15.883 -2.281 1 92.06 39 LYS B N 1
ATOM 853 C CA . LYS B 1 39 ? 1.435 15.695 -1.412 1 92.06 39 LYS B CA 1
ATOM 854 C C . LYS B 1 39 ? 1.237 14.5 -0.488 1 92.06 39 LYS B C 1
ATOM 856 O O . LYS B 1 39 ? 2.027 14.281 0.433 1 92.06 39 LYS B O 1
ATOM 861 N N . LEU B 1 40 ? 0.216 13.734 -0.757 1 93.25 40 LEU B N 1
ATOM 862 C CA . LEU B 1 40 ? 0.01 12.539 0.064 1 93.25 40 LEU B CA 1
ATOM 863 C C . LEU B 1 40 ? 1.088 11.5 -0.209 1 93.25 40 LEU B C 1
ATOM 865 O O . LEU B 1 40 ? 1.347 11.156 -1.364 1 93.25 40 LEU B O 1
ATOM 869 N N . GLU B 1 41 ? 1.67 11.172 0.91 1 95.06 41 GLU B N 1
ATOM 870 C CA . GLU B 1 41 ? 2.682 10.125 0.801 1 95.06 41 GLU B CA 1
ATOM 871 C C . GLU B 1 41 ? 2.049 8.734 0.85 1 95.06 41 GLU B C 1
ATOM 873 O O . GLU B 1 41 ? 0.869 8.594 1.179 1 95.06 41 GLU B O 1
ATOM 878 N N . LYS B 1 42 ? 2.965 7.73 0.477 1 96.88 42 LYS B N 1
ATOM 879 C CA . LYS B 1 42 ? 2.459 6.359 0.418 1 96.88 42 LYS B CA 1
ATOM 880 C C . LYS B 1 42 ? 1.861 5.938 1.756 1 96.88 42 LYS B C 1
ATOM 882 O O . LYS B 1 42 ? 0.782 5.344 1.8 1 96.88 42 LYS B O 1
ATOM 887 N N . ALA B 1 43 ? 2.504 6.273 2.84 1 98 43 ALA B N 1
ATOM 888 C CA . ALA B 1 43 ? 2.018 5.914 4.172 1 98 43 ALA B CA 1
ATOM 889 C C . ALA B 1 43 ? 0.667 6.562 4.453 1 98 43 ALA B C 1
ATOM 891 O O . ALA B 1 43 ? -0.219 5.938 5.043 1 98 43 ALA B O 1
ATOM 892 N N . ASP B 1 44 ? 0.553 7.754 4.039 1 97.56 44 ASP B N 1
ATOM 893 C CA . ASP B 1 44 ? -0.699 8.477 4.254 1 97.56 44 ASP B CA 1
ATOM 894 C C . ASP B 1 44 ? -1.85 7.809 3.502 1 97.56 44 ASP B C 1
ATOM 896 O O . ASP B 1 44 ? -2.938 7.625 4.055 1 97.56 44 ASP B O 1
ATOM 900 N N . ILE B 1 45 ? -1.664 7.5 2.262 1 97.69 45 ILE B N 1
ATOM 901 C CA . ILE B 1 45 ? -2.676 6.871 1.419 1 97.69 45 ILE B CA 1
ATOM 902 C C . ILE B 1 45 ? -3.125 5.555 2.047 1 97.69 45 ILE B C 1
ATOM 904 O O . ILE B 1 45 ? -4.324 5.277 2.131 1 97.69 45 ILE B O 1
ATOM 908 N N . LEU B 1 46 ? -2.178 4.859 2.479 1 98.44 46 LEU B N 1
ATOM 909 C CA . LEU B 1 46 ? -2.473 3.562 3.076 1 98.44 46 LEU B CA 1
ATOM 910 C C . LEU B 1 46 ? -3.256 3.727 4.375 1 98.44 46 LEU B C 1
ATOM 912 O O . LEU B 1 46 ? -4.227 3.008 4.613 1 98.44 46 LEU B O 1
ATOM 916 N N . GLU B 1 47 ? -2.842 4.645 5.16 1 98.06 47 GLU B N 1
ATOM 917 C CA . GLU B 1 47 ? -3.525 4.898 6.422 1 98.06 47 GLU B CA 1
ATOM 918 C C . GLU B 1 47 ? -4.949 5.395 6.188 1 98.06 47 GLU B C 1
ATOM 920 O O . GLU B 1 47 ? -5.875 4.992 6.898 1 98.06 47 GLU B O 1
ATOM 925 N N . MET B 1 48 ? -5.129 6.258 5.262 1 96.94 48 MET B N 1
ATOM 926 C CA . MET B 1 48 ? -6.457 6.746 4.906 1 96.94 48 MET B CA 1
ATOM 927 C C . MET B 1 48 ? -7.34 5.605 4.414 1 96.94 48 MET B C 1
ATOM 929 O O . MET B 1 48 ? -8.531 5.562 4.723 1 96.94 48 MET B O 1
ATOM 933 N N . THR B 1 49 ? -6.77 4.695 3.596 1 98 49 THR B N 1
ATOM 934 C CA . THR B 1 49 ? -7.516 3.561 3.062 1 98 49 THR B CA 1
ATOM 935 C C . THR B 1 49 ? -7.996 2.65 4.191 1 98 49 THR B C 1
ATOM 937 O O . THR B 1 49 ? -9.141 2.207 4.191 1 98 49 THR B O 1
ATOM 940 N N . VAL B 1 50 ? -7.105 2.396 5.125 1 98.06 50 VAL B N 1
ATOM 941 C CA . VAL B 1 50 ? -7.461 1.589 6.289 1 98.06 50 VAL B CA 1
ATOM 942 C C . VAL B 1 50 ? -8.617 2.24 7.035 1 98.06 50 VAL B C 1
ATOM 944 O O . VAL B 1 50 ? -9.602 1.576 7.367 1 98.06 50 VAL B O 1
ATOM 947 N N . LYS B 1 51 ? -8.477 3.52 7.297 1 96.88 51 LYS B N 1
ATOM 948 C CA . LYS B 1 51 ? -9.516 4.254 8.016 1 96.88 51 LYS B CA 1
ATOM 949 C C . LYS B 1 51 ? -10.852 4.184 7.273 1 96.88 51 LYS B C 1
ATOM 951 O O . LYS B 1 51 ? -11.898 3.975 7.887 1 96.88 51 LYS B O 1
ATOM 956 N N . HIS B 1 52 ? -10.742 4.344 6.035 1 96.38 52 HIS B N 1
ATOM 957 C CA . HIS B 1 52 ? -11.945 4.305 5.215 1 96.38 52 HIS B CA 1
ATOM 958 C C . HIS B 1 52 ? -12.641 2.951 5.312 1 96.38 52 HIS B C 1
ATOM 960 O O . HIS B 1 52 ? -13.852 2.881 5.5 1 96.38 52 HIS B O 1
ATOM 966 N N . LEU B 1 53 ? -11.898 1.908 5.145 1 95.62 53 LEU B N 1
ATOM 967 C CA . LEU B 1 53 ? -12.438 0.555 5.191 1 95.62 53 LEU B CA 1
ATOM 968 C C . LEU B 1 53 ? -13.062 0.264 6.555 1 95.62 53 LEU B C 1
ATOM 970 O O . LEU B 1 53 ? -14.109 -0.386 6.637 1 95.62 53 LEU B O 1
ATOM 974 N N . ARG B 1 54 ? -12.383 0.767 7.574 1 94.5 54 ARG B N 1
ATOM 975 C CA . ARG B 1 54 ? -12.922 0.583 8.922 1 94.5 54 ARG B CA 1
ATOM 976 C C . ARG B 1 54 ? -14.258 1.306 9.078 1 94.5 54 ARG B C 1
ATOM 978 O O . ARG B 1 54 ? -15.18 0.786 9.711 1 94.5 54 ARG B O 1
ATOM 985 N N . THR B 1 55 ? -14.297 2.449 8.547 1 93.19 55 THR B N 1
ATOM 986 C CA . THR B 1 55 ? -15.531 3.229 8.602 1 93.19 55 THR B CA 1
ATOM 987 C C . THR B 1 55 ? -16.656 2.508 7.875 1 93.19 55 THR B C 1
ATOM 989 O O . THR B 1 55 ? -17.797 2.465 8.359 1 93.19 55 THR B O 1
ATOM 992 N N . LEU B 1 56 ? -16.359 1.989 6.688 1 90.56 56 LEU B N 1
ATOM 993 C CA . LEU B 1 56 ? -17.344 1.255 5.914 1 90.56 56 LEU B CA 1
ATOM 994 C C . LEU B 1 56 ? -17.844 0.037 6.684 1 90.56 56 LEU B C 1
ATOM 996 O O . LEU B 1 56 ? -19.031 -0.294 6.629 1 90.56 56 LEU B O 1
ATOM 1000 N N . GLN B 1 57 ? -16.953 -0.644 7.352 1 88.31 57 GLN B N 1
ATOM 1001 C CA . GLN B 1 57 ? -17.297 -1.845 8.109 1 88.31 57 GLN B CA 1
ATOM 1002 C C . GLN B 1 57 ? -18.203 -1.513 9.297 1 88.31 57 GLN B C 1
ATOM 1004 O O . GLN B 1 57 ? -19.078 -2.303 9.656 1 88.31 57 GLN B O 1
ATOM 1009 N N . SER B 1 58 ? -17.938 -0.354 9.891 1 89.56 58 SER B N 1
ATOM 1010 C CA . SER B 1 58 ? -18.719 0.06 11.047 1 89.56 58 SER B CA 1
ATOM 1011 C C . SER B 1 58 ? -20.125 0.479 10.648 1 89.56 58 SER B C 1
ATOM 1013 O O . SER B 1 58 ? -21.047 0.448 11.469 1 89.56 58 SER B O 1
ATOM 1015 N N . GLN B 1 59 ? -20.312 0.925 9.43 1 83 59 GLN B N 1
ATOM 1016 C CA . GLN B 1 59 ? -21.609 1.36 8.914 1 83 59 GLN B CA 1
ATOM 1017 C C . GLN B 1 59 ? -22.453 0.168 8.477 1 83 59 GLN B C 1
ATOM 1019 O O . GLN B 1 59 ? -23.672 0.272 8.375 1 83 59 GLN B O 1
ATOM 1024 N N . GLN B 1 60 ? -21.859 -0.933 8.25 1 67.38 60 GLN B N 1
ATOM 1025 C CA . GLN B 1 60 ? -22.641 -2.125 7.93 1 67.38 60 GLN B CA 1
ATOM 1026 C C . GLN B 1 60 ? -23.219 -2.762 9.195 1 67.38 60 GLN B C 1
ATOM 1028 O O . GLN B 1 60 ? -24.359 -3.219 9.211 1 67.38 60 GLN B O 1
#

Organism: Nematostella vectensis (NCBI:txid45351)

Nearest PDB structures (foldseek):
  2mh3-assembly1_B  TM=8.361E-01  e=6.412E-05  Homo sapiens
  2mh3-assembly1_B  TM=8.364E-01  e=6.412E-05  Homo sapiens

Foldseek 3Di:
DDDPVVVVVVVVVVVVVVLVVLLVVLCVVVVHDSVVVPVDDSVRSVVSSVVSVVVVVVVD/DDDPVVVVVVVVVVVVVVLVVLLVVLCVVVVHDSVVVPVDDSVRSVVSSVVSVVVVVVVD

Solvent-accessible surface area (backbone atoms only — not comparable to full-atom values): 6823 Å² total; per-residue (Å²): 129,80,52,71,70,57,50,51,51,50,48,50,48,50,38,51,52,35,52,52,49,44,44,48,56,49,28,51,74,68,76,41,62,60,82,79,50,69,81,60,44,73,45,51,46,41,46,52,46,46,51,48,52,51,51,54,59,71,71,102,128,79,52,71,70,56,50,50,50,51,48,51,48,50,36,51,50,34,51,52,49,44,44,48,55,50,29,51,72,66,73,42,63,61,82,80,50,71,83,61,45,74,45,52,45,42,45,51,46,46,52,48,52,52,51,57,59,72,72,104

pLDDT: mean 93.41, std 5.75, range [67.38, 98.62]

InterPro domains:
  IPR011598 Myc-type, basic helix-loop-helix (bHLH) domain [PF00010] (3-57)
  IPR011598 Myc-type, basic helix-loop-helix (bHLH) domain [PS50888] (1-56)
  IPR011598 Myc-type, basic helix-loop-helix (bHLH) domain [SM00353] (5-60)
  IPR036638 Helix-loop-helix DNA-binding domain superfamily [G3DSA:4.10.280.10] (1-60)
  IPR036638 Helix-loop-helix DNA-binding domain superfamily [SSF47459] (2-59)
  IPR050370 Hairy and Enhancer of Split/HEY-related [PTHR10985] (3-58)

Sequence (120 aa):
QWSKPVMEKRRRERINRSLEELKRLVLEAQHRDCSRYTKLEKADILEMTVKHLRTLQSQQQWSKPVMEKRRRERINRSLEELKRLVLEAQHRDCSRYTKLEKADILEMTVKHLRTLQSQQ